Protein AF-A0A381SYR7-F1 (afdb_monomer_lite)

InterPro domains:
  IPR004752 AmpG-like permease/Acetyl-coenzyme A transporter 1 [PTHR12778] (1-94)
  IPR036259 MFS transporter superfamily [G3DSA:1.20.1250.20] (1-96)
  IPR036259 MFS transporter superfamily [SSF103473] (2-91)

Sequence (104 aa):
MVAAVAFENLAGGMGTAAFVAFLMALCDHRYTATQFALLSALASLGRIFVGPPSGYLSHEVGWVVFFFVTFLAALPGLALLYKMRRNINSLEHLQDADDKHSSP

Structure (mmCIF, N/CA/C/O backbone):
data_AF-A0A381SYR7-F1
#
_entry.id   AF-A0A381SYR7-F1
#
loop_
_atom_site.group_PDB
_atom_site.id
_atom_site.type_symbol
_atom_site.label_atom_id
_atom_site.label_alt_id
_atom_site.label_comp_id
_atom_site.label_asym_id
_atom_site.label_entity_id
_atom_site.label_seq_id
_atom_site.pdbx_PDB_ins_code
_atom_site.Cartn_x
_atom_site.Cartn_y
_atom_site.Cartn_z
_atom_site.occupancy
_atom_site.B_iso_or_equiv
_atom_site.auth_seq_id
_atom_site.auth_comp_id
_atom_site.auth_asym_id
_atom_site.auth_atom_id
_atom_site.pdbx_PDB_model_num
ATOM 1 N N . MET A 1 1 ? 11.471 8.074 -18.077 1.00 71.88 1 MET A N 1
ATOM 2 C CA . MET A 1 1 ? 12.018 7.584 -16.791 1.00 71.88 1 MET A CA 1
ATOM 3 C C . MET A 1 1 ? 11.566 8.434 -15.605 1.00 71.88 1 MET A C 1
ATOM 5 O O . MET A 1 1 ? 10.880 7.892 -14.757 1.00 71.88 1 MET A O 1
ATOM 9 N N . VAL A 1 2 ? 11.848 9.745 -15.562 1.00 90.75 2 VAL A N 1
ATOM 10 C CA . VAL A 1 2 ? 11.507 10.613 -14.406 1.00 90.75 2 VAL A CA 1
ATOM 11 C C . VAL A 1 2 ? 10.013 10.617 -14.063 1.00 90.75 2 VAL A C 1
ATOM 13 O O . VAL A 1 2 ? 9.660 10.406 -12.910 1.00 90.75 2 VAL A O 1
ATOM 16 N N . ALA A 1 3 ? 9.131 10.780 -15.055 1.00 90.25 3 ALA A N 1
ATOM 17 C CA . ALA A 1 3 ? 7.686 10.763 -14.815 1.00 90.25 3 ALA A CA 1
ATOM 18 C C . ALA A 1 3 ? 7.209 9.425 -14.225 1.00 90.25 3 ALA A C 1
ATOM 20 O O . ALA A 1 3 ? 6.463 9.424 -13.257 1.00 90.25 3 ALA A O 1
ATOM 21 N N . ALA A 1 4 ? 7.687 8.293 -14.752 1.00 88.81 4 ALA A N 1
ATOM 22 C CA . ALA A 1 4 ? 7.327 6.968 -14.242 1.00 88.81 4 ALA A CA 1
ATOM 23 C C . ALA A 1 4 ? 7.749 6.787 -12.775 1.00 88.81 4 ALA A C 1
ATOM 25 O O . ALA A 1 4 ? 6.944 6.354 -11.962 1.00 88.81 4 ALA A O 1
ATOM 26 N N . VAL A 1 5 ? 8.969 7.203 -12.419 1.00 90.56 5 VAL A N 1
ATOM 27 C CA . VAL A 1 5 ? 9.458 7.152 -11.031 1.00 90.56 5 VAL A CA 1
ATOM 28 C C . VAL A 1 5 ? 8.671 8.104 -10.124 1.00 90.56 5 VAL A C 1
ATOM 30 O O . VAL A 1 5 ? 8.368 7.756 -8.985 1.00 90.56 5 VAL A O 1
ATOM 33 N N . ALA A 1 6 ? 8.302 9.289 -10.614 1.00 94.12 6 ALA A N 1
ATOM 34 C CA . ALA A 1 6 ? 7.458 10.216 -9.865 1.00 94.12 6 ALA A CA 1
ATOM 35 C C . ALA A 1 6 ? 6.072 9.612 -9.589 1.00 94.12 6 ALA A C 1
ATOM 37 O O . ALA A 1 6 ? 5.622 9.638 -8.446 1.00 94.12 6 ALA A O 1
ATOM 38 N N . PHE A 1 7 ? 5.434 9.015 -10.603 1.00 93.50 7 PHE A N 1
ATOM 39 C CA . PHE A 1 7 ? 4.156 8.318 -10.452 1.00 93.50 7 PHE A CA 1
ATOM 40 C C . PHE A 1 7 ? 4.254 7.115 -9.512 1.00 93.50 7 PHE A C 1
ATOM 42 O O . PHE A 1 7 ? 3.368 6.951 -8.683 1.00 93.50 7 PHE A O 1
ATOM 49 N N . GLU A 1 8 ? 5.325 6.324 -9.586 1.00 89.81 8 GLU A N 1
ATOM 50 C CA . GLU A 1 8 ? 5.580 5.202 -8.673 1.00 89.81 8 GLU A CA 1
ATOM 51 C C . GLU A 1 8 ? 5.627 5.672 -7.211 1.00 89.81 8 GLU A C 1
ATOM 53 O O . GLU A 1 8 ? 4.943 5.119 -6.353 1.00 89.81 8 GLU A O 1
ATOM 58 N N . ASN A 1 9 ? 6.375 6.741 -6.918 1.00 93.62 9 ASN A N 1
ATOM 59 C CA . ASN A 1 9 ? 6.484 7.275 -5.557 1.00 93.62 9 ASN A CA 1
ATOM 60 C C . ASN A 1 9 ? 5.162 7.876 -5.065 1.00 93.62 9 ASN A C 1
ATOM 62 O O . ASN A 1 9 ? 4.766 7.654 -3.920 1.00 93.62 9 ASN A O 1
ATOM 66 N N . LEU A 1 10 ? 4.456 8.606 -5.934 1.00 95.00 10 LEU A N 1
ATOM 67 C CA . LEU A 1 10 ? 3.132 9.147 -5.625 1.00 95.00 10 LEU A CA 1
ATOM 68 C C . LEU A 1 10 ? 2.127 8.027 -5.339 1.00 95.00 10 LEU A C 1
ATOM 70 O O . LEU A 1 10 ? 1.425 8.073 -4.330 1.00 95.00 10 LEU A O 1
ATOM 74 N N . ALA A 1 11 ? 2.074 7.009 -6.199 1.00 90.56 11 ALA A N 1
ATOM 75 C CA . ALA A 1 11 ? 1.198 5.856 -6.042 1.00 90.56 11 ALA A CA 1
ATOM 76 C C . ALA A 1 11 ? 1.556 5.040 -4.792 1.00 90.56 11 ALA A C 1
ATOM 78 O O . ALA A 1 11 ? 0.660 4.655 -4.044 1.00 90.56 11 ALA A O 1
ATOM 79 N N . GLY A 1 12 ? 2.847 4.842 -4.513 1.00 90.00 12 GLY A N 1
ATOM 80 C CA . GLY A 1 12 ? 3.328 4.171 -3.304 1.00 90.00 12 GLY A CA 1
ATOM 81 C C . GLY A 1 12 ? 2.937 4.910 -2.020 1.00 90.00 12 GLY A C 1
ATOM 82 O O . GLY A 1 12 ? 2.454 4.294 -1.063 1.00 90.00 12 GLY A O 1
ATOM 83 N N . GLY A 1 13 ? 3.062 6.241 -2.014 1.00 90.81 13 GLY A N 1
ATOM 84 C CA . GLY A 1 13 ? 2.604 7.091 -0.914 1.00 90.81 13 GLY A CA 1
ATOM 85 C C . GLY A 1 13 ? 1.086 7.031 -0.718 1.00 90.81 13 GLY A C 1
ATOM 86 O O . GLY A 1 13 ? 0.614 6.748 0.385 1.00 90.81 13 GLY A O 1
ATOM 87 N N . MET A 1 14 ? 0.313 7.218 -1.795 1.00 92.00 14 MET A N 1
ATOM 88 C CA . MET A 1 14 ? -1.154 7.137 -1.759 1.00 92.00 14 MET A CA 1
ATOM 89 C C . MET A 1 14 ? -1.652 5.758 -1.311 1.00 92.00 14 MET A C 1
ATOM 91 O O . MET A 1 14 ? -2.580 5.676 -0.508 1.00 92.00 14 MET A O 1
ATOM 95 N N . GLY A 1 15 ? -1.023 4.677 -1.779 1.00 89.12 15 GLY A N 1
ATOM 96 C CA . GLY A 1 15 ? -1.363 3.310 -1.386 1.00 89.12 15 GLY A CA 1
ATOM 97 C C . GLY A 1 15 ? -1.153 3.068 0.108 1.00 89.12 15 GLY A C 1
ATOM 98 O O . GLY A 1 15 ? -2.008 2.474 0.762 1.00 89.12 15 GLY A O 1
ATOM 99 N N . THR A 1 16 ? -0.067 3.596 0.673 1.00 88.25 16 THR A N 1
ATOM 100 C CA . THR A 1 16 ? 0.213 3.497 2.114 1.00 88.25 16 THR A CA 1
ATOM 101 C C . THR A 1 16 ? -0.813 4.275 2.940 1.00 88.25 16 THR A C 1
ATOM 103 O O . THR A 1 16 ? -1.344 3.741 3.913 1.00 88.25 16 THR A O 1
ATOM 106 N N . ALA A 1 17 ? -1.149 5.504 2.535 1.00 89.75 17 ALA A N 1
ATOM 107 C CA . ALA A 1 17 ? -2.163 6.311 3.215 1.00 89.75 17 ALA A CA 1
ATOM 108 C C . ALA A 1 17 ? -3.553 5.652 3.167 1.00 89.75 17 ALA A C 1
ATOM 110 O O . ALA A 1 17 ? -4.214 5.520 4.197 1.00 89.75 17 ALA A O 1
ATOM 111 N N . ALA A 1 18 ? -3.968 5.168 1.992 1.00 87.62 18 ALA A N 1
ATOM 112 C CA . ALA A 1 18 ? -5.225 4.442 1.824 1.00 87.62 18 ALA A CA 1
ATOM 113 C C . ALA A 1 18 ? -5.264 3.160 2.671 1.00 87.62 18 ALA A C 1
ATOM 115 O O . ALA A 1 18 ? -6.296 2.834 3.255 1.00 87.62 18 ALA A O 1
ATOM 116 N N . PHE A 1 19 ? -4.136 2.455 2.774 1.00 85.44 19 PHE A N 1
ATOM 117 C CA . PHE A 1 19 ? -4.013 1.261 3.600 1.00 85.44 19 PHE A CA 1
ATOM 118 C C . PHE A 1 19 ? -4.179 1.567 5.096 1.00 85.44 19 PHE A C 1
ATOM 120 O O . PHE A 1 19 ? -4.942 0.886 5.776 1.00 85.44 19 PHE A O 1
ATOM 127 N N . VAL A 1 20 ? -3.530 2.616 5.610 1.00 85.31 20 VAL A N 1
ATOM 128 C CA . VAL A 1 20 ? -3.688 3.033 7.015 1.00 85.31 20 VAL A CA 1
ATOM 129 C C . VAL A 1 20 ? -5.128 3.460 7.306 1.00 85.31 20 VAL A C 1
ATOM 131 O O . VAL A 1 20 ? -5.690 3.031 8.311 1.00 85.31 20 VAL A O 1
ATOM 134 N N . ALA A 1 21 ? -5.757 4.230 6.413 1.00 84.31 21 ALA A N 1
ATOM 135 C CA . ALA A 1 21 ? -7.161 4.618 6.550 1.00 84.31 21 ALA A CA 1
ATOM 136 C C . ALA A 1 21 ? -8.101 3.398 6.566 1.00 84.31 21 ALA A C 1
ATOM 138 O O . ALA A 1 21 ? -9.033 3.343 7.363 1.00 84.31 21 ALA A O 1
ATOM 139 N N . PHE A 1 22 ? -7.830 2.388 5.734 1.00 82.25 22 PHE A N 1
ATOM 140 C CA . PHE A 1 22 ? -8.567 1.124 5.746 1.00 82.25 22 PHE A CA 1
ATOM 141 C C . PHE A 1 22 ? -8.406 0.372 7.072 1.00 82.25 22 PHE A C 1
ATOM 143 O O . PHE A 1 22 ? -9.393 -0.115 7.615 1.00 82.25 22 PHE A O 1
ATOM 150 N N . LEU A 1 23 ? -7.186 0.303 7.619 1.00 82.81 23 LEU A N 1
ATOM 151 C CA . LEU A 1 23 ? -6.953 -0.301 8.932 1.00 82.81 23 LEU A CA 1
ATOM 152 C C . LEU A 1 23 ? -7.711 0.436 10.038 1.00 82.81 23 LEU A C 1
ATOM 154 O O . LEU A 1 23 ? -8.316 -0.215 10.884 1.00 82.81 23 LEU A O 1
ATOM 158 N N . MET A 1 24 ? -7.710 1.772 10.014 1.00 80.25 24 MET A N 1
ATOM 159 C CA . MET A 1 24 ? -8.471 2.589 10.962 1.00 80.25 24 MET A CA 1
ATOM 160 C C . MET A 1 24 ? -9.975 2.337 10.851 1.00 80.25 24 MET A C 1
ATOM 162 O O . MET A 1 24 ? -10.618 2.144 11.874 1.00 80.25 24 MET A O 1
ATOM 166 N N . ALA A 1 25 ? -10.518 2.255 9.633 1.00 74.81 25 ALA A N 1
ATOM 167 C CA . ALA A 1 25 ? -11.935 1.960 9.406 1.00 74.81 25 ALA A CA 1
ATOM 168 C C . ALA A 1 25 ? -12.354 0.555 9.877 1.00 74.81 25 ALA A C 1
ATOM 170 O O . ALA A 1 25 ? -13.537 0.308 10.095 1.00 74.81 25 ALA A O 1
ATOM 171 N N . LEU A 1 26 ? -11.403 -0.375 10.005 1.00 74.62 26 LEU A N 1
ATOM 172 C CA . LEU A 1 26 ? -11.646 -1.737 10.480 1.00 74.62 26 LEU A CA 1
ATOM 173 C C . LEU A 1 26 ? -11.486 -1.880 12.004 1.00 74.62 26 LEU A C 1
ATOM 175 O O . LEU A 1 26 ? -11.927 -2.881 12.564 1.00 74.62 26 LEU A O 1
ATOM 179 N N . CYS A 1 27 ? -10.840 -0.916 12.667 1.00 75.25 27 CYS A N 1
ATOM 180 C CA . CYS A 1 27 ? -10.631 -0.925 14.112 1.00 75.25 27 CYS A CA 1
ATOM 181 C C . CYS A 1 27 ? -11.811 -0.259 14.828 1.00 75.25 27 CYS A C 1
ATOM 183 O O . CYS A 1 27 ? -12.116 0.906 14.591 1.00 75.25 27 CYS A O 1
ATOM 185 N N . ASP A 1 28 ? -12.434 -0.975 15.759 1.00 64.88 28 ASP A N 1
ATOM 186 C CA . ASP A 1 28 ? -13.501 -0.435 16.606 1.00 64.88 28 ASP A CA 1
ATOM 187 C C . ASP A 1 28 ? -12.918 0.465 17.713 1.00 64.88 28 ASP A C 1
ATOM 189 O O . ASP A 1 28 ? -11.924 0.090 18.350 1.00 64.88 28 ASP A O 1
ATOM 193 N N . HIS A 1 29 ? -13.542 1.626 17.975 1.00 57.59 29 HIS A N 1
ATOM 194 C CA . HIS A 1 29 ? -13.099 2.638 18.952 1.00 57.59 29 HIS A CA 1
ATOM 195 C C . HIS A 1 29 ? -12.813 2.032 20.346 1.00 57.59 29 HIS A C 1
ATOM 197 O O . HIS A 1 29 ? -11.965 2.530 21.092 1.00 57.59 29 HIS A O 1
ATOM 203 N N . ARG A 1 30 ? -13.469 0.924 20.705 1.00 58.75 30 ARG A N 1
ATOM 204 C CA . ARG A 1 30 ? -13.406 0.344 22.052 1.00 58.75 30 ARG A CA 1
ATOM 205 C C . ARG A 1 30 ? -12.143 -0.492 22.345 1.00 58.75 30 ARG A C 1
ATOM 207 O O . ARG A 1 30 ? -11.805 -0.644 23.516 1.00 58.75 30 ARG A O 1
ATOM 214 N N . TYR A 1 31 ? -11.422 -0.987 21.323 1.00 62.22 31 TYR A N 1
ATOM 215 C CA . TYR A 1 31 ? -10.180 -1.792 21.460 1.00 62.22 31 TYR A CA 1
ATOM 216 C C . TYR A 1 31 ? -9.127 -1.507 20.360 1.00 62.22 31 TYR A C 1
ATOM 218 O O . TYR A 1 31 ? -8.392 -2.400 19.922 1.00 62.22 31 TYR A O 1
ATOM 226 N N . THR A 1 32 ? -9.042 -0.257 19.902 1.00 63.44 32 THR A N 1
ATOM 227 C CA . THR A 1 32 ? -8.265 0.173 18.720 1.00 63.44 32 THR A CA 1
ATOM 228 C C . THR A 1 32 ? -6.781 -0.197 18.740 1.00 63.44 32 THR A C 1
ATOM 230 O O . THR A 1 32 ? -6.247 -0.626 17.719 1.00 63.44 32 THR A O 1
ATOM 233 N N . ALA A 1 33 ? -6.099 -0.065 19.881 1.00 69.44 33 ALA A N 1
ATOM 234 C CA . ALA A 1 33 ? -4.642 -0.213 19.951 1.00 69.44 33 ALA A CA 1
ATOM 235 C C . ALA A 1 33 ? -4.157 -1.630 19.588 1.00 69.44 33 ALA A C 1
ATOM 237 O O . ALA A 1 33 ? -3.205 -1.793 18.824 1.00 69.44 33 ALA A O 1
ATOM 238 N N . THR A 1 34 ? -4.820 -2.667 20.104 1.00 80.94 34 THR A N 1
ATOM 239 C CA . THR A 1 34 ? -4.402 -4.062 19.893 1.00 80.94 34 THR A CA 1
ATOM 240 C C . THR A 1 34 ? -4.809 -4.574 18.513 1.00 80.94 34 THR A C 1
ATOM 242 O O . THR A 1 34 ? -4.022 -5.256 17.858 1.00 80.94 34 THR A O 1
ATOM 245 N N . GLN A 1 35 ? -6.007 -4.218 18.035 1.00 78.94 35 GLN A N 1
ATOM 246 C CA . GLN A 1 35 ? -6.477 -4.614 16.702 1.00 78.94 35 GLN A CA 1
ATOM 247 C C . GLN A 1 35 ? -5.638 -3.968 15.600 1.00 78.94 35 GLN A C 1
ATOM 249 O O . GLN A 1 35 ? -5.207 -4.658 14.678 1.00 78.94 35 GLN A O 1
ATOM 254 N N . PHE A 1 36 ? -5.314 -2.679 15.735 1.00 81.62 36 PHE A N 1
ATOM 255 C CA . PHE A 1 36 ? -4.446 -1.991 14.786 1.00 81.62 36 PHE A CA 1
ATOM 256 C C . PHE A 1 36 ? -3.038 -2.597 14.750 1.00 81.62 36 PHE A C 1
ATOM 258 O O . PHE A 1 36 ? -2.477 -2.787 13.669 1.00 81.62 36 PHE A O 1
ATOM 265 N N . ALA A 1 37 ? -2.479 -2.951 15.915 1.00 83.75 37 ALA A N 1
ATOM 266 C CA . ALA A 1 37 ? -1.180 -3.613 16.006 1.00 83.75 37 ALA A CA 1
ATOM 267 C C . ALA A 1 37 ? -1.189 -4.998 15.338 1.00 83.75 37 ALA A C 1
ATOM 269 O O . ALA A 1 37 ? -0.288 -5.299 14.556 1.00 83.75 37 ALA A O 1
ATOM 270 N N 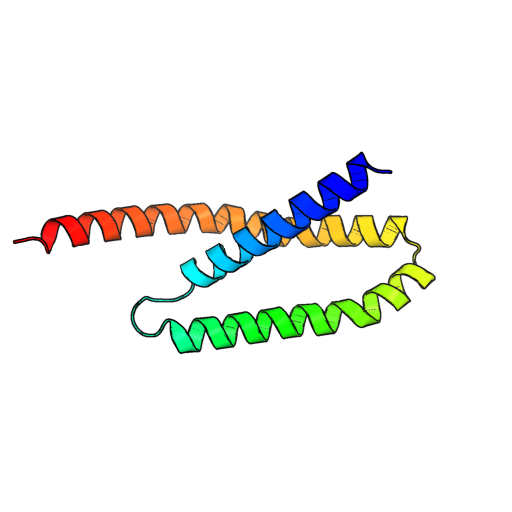. LEU A 1 38 ? -2.220 -5.818 15.579 1.00 86.44 38 LEU A N 1
ATOM 271 C CA . LEU A 1 38 ? -2.372 -7.139 14.954 1.00 86.44 38 LEU A CA 1
ATOM 272 C C . LEU A 1 38 ? -2.560 -7.042 13.436 1.00 86.44 38 LEU A C 1
ATOM 274 O O . LEU A 1 38 ? -1.899 -7.761 12.688 1.00 86.44 38 LEU A O 1
ATOM 278 N N . LEU A 1 39 ? -3.411 -6.127 12.970 1.00 84.94 39 LEU A N 1
ATOM 279 C CA . LEU A 1 39 ? -3.636 -5.900 11.544 1.00 84.94 39 LEU A CA 1
ATOM 280 C C . LEU A 1 39 ? -2.375 -5.360 10.850 1.00 84.94 39 LEU A C 1
ATOM 282 O O . LEU A 1 39 ? -2.028 -5.816 9.761 1.00 84.94 39 LEU A O 1
ATOM 286 N N . SER A 1 40 ? -1.644 -4.443 11.490 1.00 84.12 40 SER A N 1
ATOM 287 C CA . SER A 1 40 ? -0.364 -3.925 10.982 1.00 84.12 40 SER A CA 1
ATOM 288 C C . SER A 1 40 ? 0.743 -4.983 10.979 1.00 84.12 40 SER A C 1
ATOM 290 O O . SER A 1 40 ? 1.563 -5.012 10.054 1.00 84.12 40 SER A O 1
ATOM 292 N N . ALA A 1 41 ? 0.764 -5.874 11.975 1.00 87.81 41 ALA A N 1
ATOM 293 C CA . ALA A 1 41 ? 1.668 -7.019 12.009 1.00 87.81 41 ALA A CA 1
ATOM 294 C C . ALA A 1 41 ? 1.357 -7.984 10.858 1.00 87.81 41 ALA A C 1
ATOM 296 O O . ALA A 1 41 ? 2.259 -8.343 10.102 1.00 87.81 41 ALA A O 1
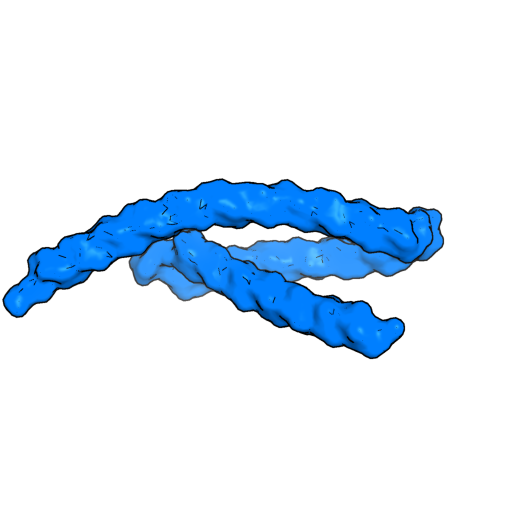ATOM 297 N N . LEU A 1 42 ? 0.080 -8.320 10.648 1.00 87.44 42 LEU A N 1
ATOM 298 C CA . LEU A 1 42 ? -0.359 -9.174 9.542 1.00 87.44 42 LEU A CA 1
ATOM 299 C C . LEU A 1 42 ? -0.012 -8.567 8.174 1.00 87.44 42 LEU A C 1
ATOM 301 O O . LEU A 1 42 ? 0.494 -9.256 7.288 1.00 87.44 42 LEU A O 1
ATOM 305 N N . ALA A 1 43 ? -0.206 -7.258 8.019 1.00 86.00 43 ALA A N 1
ATOM 306 C CA . ALA A 1 43 ? 0.172 -6.528 6.815 1.00 86.00 43 ALA A CA 1
ATOM 307 C C . ALA A 1 43 ? 1.682 -6.557 6.553 1.00 86.00 43 ALA A C 1
ATOM 309 O O . ALA A 1 43 ? 2.123 -6.721 5.414 1.00 86.00 43 ALA A O 1
ATOM 310 N N . SER A 1 44 ? 2.482 -6.411 7.611 1.00 86.25 44 SER A N 1
ATOM 311 C CA . SER A 1 44 ? 3.942 -6.480 7.526 1.00 86.25 44 SER A CA 1
ATOM 312 C C . SER A 1 44 ? 4.418 -7.878 7.139 1.00 86.25 44 SER A C 1
ATOM 314 O O . SER A 1 44 ? 5.292 -7.995 6.282 1.00 86.25 44 SER A O 1
ATOM 316 N N . LEU A 1 45 ? 3.795 -8.933 7.676 1.00 86.12 45 LEU A N 1
ATOM 317 C CA . LEU A 1 45 ? 4.074 -10.314 7.274 1.00 86.12 45 LEU A CA 1
ATOM 318 C C . LEU A 1 45 ? 3.806 -10.531 5.780 1.00 86.12 45 LEU A C 1
ATOM 320 O O . LEU A 1 45 ? 4.645 -11.109 5.094 1.00 86.12 45 LEU A O 1
ATOM 324 N N . GLY A 1 46 ? 2.699 -9.999 5.249 1.00 80.38 46 GLY A N 1
ATOM 325 C CA . GLY A 1 46 ? 2.406 -10.056 3.814 1.00 80.38 46 GLY A CA 1
ATOM 326 C C . GLY A 1 46 ? 3.520 -9.447 2.953 1.00 80.38 46 GLY A C 1
ATOM 327 O O . GLY A 1 46 ? 3.961 -10.064 1.985 1.00 80.38 46 GLY A O 1
ATOM 328 N N . ARG A 1 47 ? 4.048 -8.276 3.335 1.00 78.38 47 ARG A N 1
ATOM 329 C CA . ARG A 1 47 ? 5.166 -7.644 2.604 1.00 78.38 47 ARG A CA 1
ATOM 330 C C . ARG A 1 47 ? 6.454 -8.463 2.676 1.00 78.38 47 ARG A C 1
ATOM 332 O O . ARG A 1 47 ? 7.157 -8.576 1.675 1.00 78.38 47 ARG A O 1
ATOM 339 N N . ILE A 1 48 ? 6.746 -9.049 3.837 1.00 83.62 48 ILE A N 1
ATOM 340 C CA . ILE A 1 48 ? 7.934 -9.888 4.042 1.00 83.62 48 ILE A CA 1
ATOM 341 C C . ILE A 1 48 ? 7.859 -11.156 3.192 1.00 83.62 48 ILE A C 1
ATOM 343 O O . ILE A 1 48 ? 8.870 -11.561 2.635 1.00 83.62 48 ILE A O 1
ATOM 347 N N . PHE A 1 49 ? 6.680 -11.762 3.046 1.00 81.38 49 PHE A N 1
ATOM 348 C CA . PHE A 1 49 ? 6.515 -12.949 2.208 1.00 81.38 49 PHE A CA 1
ATOM 349 C C . PHE A 1 49 ? 6.611 -12.650 0.717 1.00 81.38 49 PHE A C 1
ATOM 351 O O . PHE A 1 49 ? 7.110 -13.484 -0.026 1.00 81.38 49 PHE A O 1
ATOM 358 N N . VAL A 1 50 ? 6.145 -11.485 0.266 1.00 77.12 50 VAL A N 1
ATOM 359 C CA . VAL A 1 50 ? 6.144 -11.129 -1.161 1.00 77.12 50 VAL A CA 1
ATOM 360 C C . VAL A 1 50 ? 7.517 -10.627 -1.629 1.00 77.12 50 V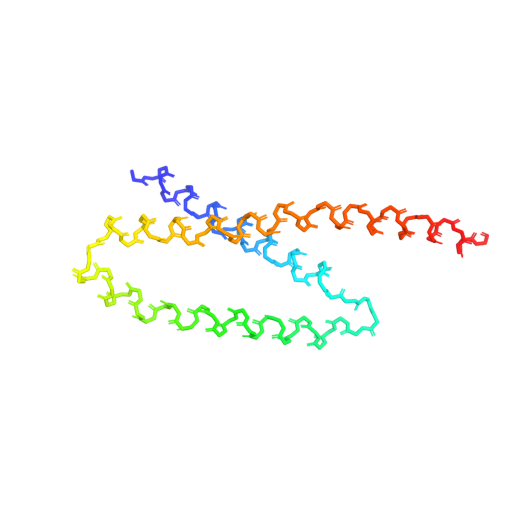AL A C 1
ATOM 362 O O . VAL A 1 50 ? 7.872 -10.845 -2.785 1.00 77.12 50 VAL A O 1
ATOM 365 N N . GLY A 1 51 ? 8.322 -10.016 -0.752 1.00 76.06 51 GLY A N 1
ATOM 366 C CA . GLY A 1 51 ? 9.618 -9.405 -1.095 1.00 76.06 51 GLY A CA 1
ATOM 367 C C . GLY A 1 51 ? 10.692 -10.368 -1.642 1.00 76.06 51 GLY A C 1
ATOM 368 O O . GLY A 1 51 ? 11.176 -10.164 -2.751 1.00 76.06 51 GLY A O 1
ATOM 369 N N . PRO A 1 52 ? 11.084 -11.435 -0.926 1.00 78.06 52 PRO A N 1
ATOM 370 C CA . PRO A 1 52 ? 12.091 -12.383 -1.406 1.00 78.06 52 PRO A CA 1
ATOM 371 C C . PRO A 1 52 ? 11.710 -13.132 -2.700 1.00 78.06 52 PRO A C 1
ATOM 373 O O . PRO A 1 52 ? 12.539 -13.187 -3.611 1.00 78.06 52 PRO A O 1
ATOM 376 N N . PRO A 1 53 ? 10.485 -13.680 -2.856 1.00 76.62 53 PRO A N 1
ATOM 377 C CA . PRO A 1 53 ? 10.125 -14.395 -4.075 1.00 76.62 53 PRO A CA 1
ATOM 378 C C . PRO A 1 53 ? 9.919 -13.468 -5.271 1.00 76.62 53 PRO A C 1
ATOM 380 O O . PRO A 1 53 ? 10.054 -13.937 -6.394 1.00 76.62 53 PRO A O 1
ATOM 383 N N . SER A 1 54 ? 9.645 -12.170 -5.085 1.00 77.75 54 SER A N 1
ATOM 384 C CA . SER A 1 54 ? 9.491 -11.246 -6.219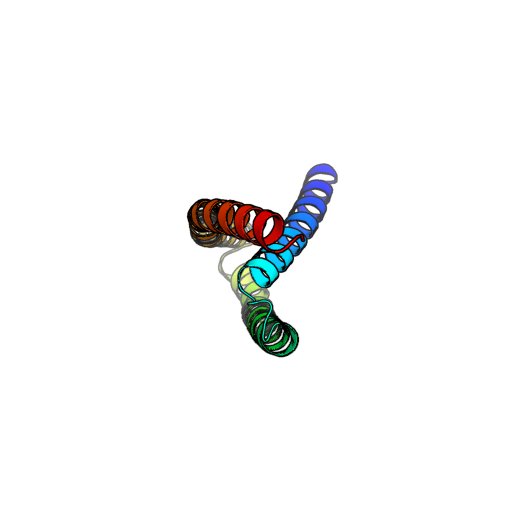 1.00 77.75 54 SER A CA 1
ATOM 385 C C . SER A 1 54 ? 10.796 -11.009 -6.983 1.00 77.75 54 SER A C 1
ATOM 387 O O . SER A 1 54 ? 10.747 -10.867 -8.202 1.00 77.75 54 SER A O 1
ATOM 389 N N . GLY A 1 55 ? 11.954 -11.061 -6.315 1.00 78.19 55 GLY A N 1
ATOM 390 C CA . GLY A 1 55 ? 13.262 -11.008 -6.980 1.00 78.19 55 GLY A CA 1
ATOM 391 C C . GLY A 1 55 ? 13.605 -12.281 -7.761 1.00 78.19 55 GLY A C 1
ATOM 392 O O . GLY A 1 55 ? 14.178 -12.208 -8.844 1.00 78.19 55 GLY A O 1
ATOM 393 N N . TYR A 1 56 ? 13.219 -13.450 -7.242 1.00 79.38 56 TYR A N 1
ATOM 394 C CA . TYR A 1 56 ? 13.415 -14.721 -7.945 1.00 79.38 56 TYR A CA 1
ATOM 395 C C . TYR A 1 56 ? 12.446 -14.865 -9.129 1.00 79.38 56 TYR A C 1
ATOM 397 O O . TYR A 1 56 ? 12.862 -15.200 -10.236 1.00 79.38 56 TYR A O 1
ATOM 405 N N . LEU A 1 57 ? 11.164 -14.529 -8.930 1.00 77.19 57 LEU A N 1
ATOM 406 C CA . LEU A 1 57 ? 10.164 -14.543 -9.998 1.00 77.19 57 LEU A CA 1
ATOM 407 C C . LEU A 1 57 ? 10.530 -13.571 -11.120 1.00 77.19 57 LEU A C 1
ATOM 409 O O . LEU A 1 57 ? 10.472 -13.958 -12.280 1.00 77.19 57 LEU A O 1
ATOM 413 N N . SER A 1 58 ? 10.919 -12.328 -10.818 1.00 80.75 58 SER A N 1
ATOM 414 C CA . SER A 1 58 ? 11.234 -11.349 -11.869 1.00 80.75 58 SER A CA 1
ATOM 415 C C . SER A 1 58 ? 12.414 -11.774 -12.750 1.00 80.75 58 SER A C 1
ATOM 417 O O . SER A 1 58 ? 12.453 -11.403 -13.924 1.00 80.75 58 SER A O 1
ATOM 419 N N . HIS A 1 59 ? 13.331 -12.586 -12.216 1.00 79.00 59 HIS A N 1
ATOM 420 C CA . HIS A 1 59 ? 14.446 -13.164 -12.961 1.00 79.00 59 HIS A CA 1
ATOM 421 C C . HIS A 1 59 ? 14.010 -14.305 -13.900 1.00 79.00 59 HIS A C 1
ATOM 423 O O . HIS A 1 59 ? 14.514 -14.398 -15.015 1.00 79.00 59 HIS A O 1
ATOM 429 N N . GLU A 1 60 ? 13.055 -15.141 -13.483 1.00 80.88 60 GLU A N 1
ATOM 430 C CA . GLU A 1 60 ? 12.566 -16.299 -14.254 1.00 80.88 60 GLU A CA 1
ATOM 431 C C . GLU A 1 60 ? 11.493 -15.929 -15.296 1.00 80.88 60 GLU A C 1
ATOM 433 O O . GLU A 1 60 ? 11.582 -16.338 -16.452 1.00 80.88 60 GLU A O 1
ATOM 438 N N . VAL A 1 61 ? 10.480 -15.133 -14.920 1.00 80.38 61 VAL A N 1
ATOM 439 C CA . VAL A 1 61 ? 9.370 -14.735 -15.820 1.00 80.38 61 VAL A CA 1
ATOM 440 C C . VAL A 1 61 ? 9.596 -13.396 -16.529 1.00 80.38 61 VAL A C 1
ATOM 442 O O . VAL A 1 61 ? 8.840 -13.033 -17.432 1.00 80.38 61 VAL A O 1
ATOM 445 N N . GLY A 1 62 ? 10.642 -12.660 -16.154 1.00 83.06 62 GLY A N 1
ATOM 446 C CA . GLY A 1 62 ? 10.970 -11.352 -16.708 1.00 83.06 62 GLY A CA 1
ATOM 447 C C . GLY A 1 62 ? 10.168 -10.199 -16.092 1.00 83.06 62 GLY A C 1
ATOM 448 O O . GLY A 1 62 ? 9.023 -10.338 -15.652 1.00 83.06 62 GLY A O 1
ATOM 449 N N . TRP A 1 63 ? 10.772 -9.007 -16.101 1.00 81.81 63 TRP A N 1
ATOM 450 C CA . TRP A 1 63 ? 10.226 -7.803 -15.462 1.00 81.81 63 TRP A CA 1
ATOM 451 C C . TRP A 1 63 ? 8.840 -7.398 -15.977 1.00 81.81 63 TRP A C 1
ATOM 453 O O . TRP A 1 63 ? 7.984 -7.009 -15.187 1.00 81.81 63 TRP A O 1
ATOM 463 N N . VAL A 1 64 ? 8.588 -7.515 -17.284 1.00 85.38 64 VAL A N 1
ATOM 464 C CA . VAL A 1 64 ? 7.311 -7.091 -17.888 1.00 85.38 64 VAL A CA 1
ATOM 465 C C . VAL A 1 64 ? 6.144 -7.934 -17.369 1.00 85.38 64 VAL A C 1
ATOM 467 O O . VAL A 1 64 ? 5.127 -7.386 -16.944 1.00 85.38 64 VAL A O 1
ATOM 470 N N . VAL A 1 65 ? 6.301 -9.261 -17.357 1.00 85.38 65 VAL A N 1
ATOM 471 C CA . VAL A 1 65 ? 5.264 -10.186 -16.877 1.00 85.38 65 VAL A CA 1
ATOM 472 C C . VAL A 1 65 ? 5.061 -10.015 -15.373 1.00 85.38 65 VAL A C 1
ATOM 474 O O . VAL A 1 65 ? 3.922 -9.972 -14.918 1.00 85.38 65 VAL A O 1
ATOM 477 N N . PHE A 1 66 ? 6.139 -9.827 -14.606 1.00 84.81 66 PHE A N 1
ATOM 478 C CA . PHE A 1 66 ? 6.064 -9.581 -13.165 1.00 84.81 66 PHE A CA 1
ATOM 479 C C . PHE A 1 66 ? 5.227 -8.337 -12.816 1.00 84.81 66 PHE A C 1
ATOM 481 O O . PHE A 1 66 ? 4.305 -8.417 -11.998 1.00 84.81 66 PHE A O 1
ATOM 488 N N . PHE A 1 67 ? 5.493 -7.197 -13.464 1.00 84.69 67 PHE A N 1
ATOM 489 C CA . PHE A 1 67 ? 4.711 -5.977 -13.243 1.00 84.69 67 PHE A CA 1
ATOM 490 C C . PHE A 1 67 ? 3.256 -6.137 -13.693 1.00 84.69 67 PHE A C 1
ATOM 492 O O . PHE A 1 67 ? 2.352 -5.668 -13.003 1.00 84.69 67 PHE A O 1
ATOM 499 N N . PHE A 1 68 ? 3.008 -6.840 -14.802 1.00 88.56 68 PHE A N 1
ATOM 500 C CA . PHE A 1 68 ? 1.650 -7.091 -15.283 1.00 88.56 68 PHE A CA 1
ATOM 501 C C . PHE A 1 68 ? 0.842 -7.977 -14.324 1.00 88.56 68 PHE A C 1
ATOM 503 O O . PHE A 1 68 ? -0.300 -7.659 -14.000 1.00 88.56 68 PHE A O 1
ATOM 510 N N . VAL A 1 69 ? 1.443 -9.055 -13.811 1.00 87.00 69 VAL A N 1
ATOM 511 C CA . VAL A 1 69 ? 0.817 -9.929 -12.806 1.00 87.00 69 VAL A CA 1
ATOM 512 C C . VAL A 1 69 ? 0.562 -9.164 -11.509 1.00 87.00 69 VAL A C 1
ATOM 514 O O . VAL A 1 69 ? -0.519 -9.283 -10.940 1.00 87.00 69 VAL A O 1
ATOM 517 N N . THR A 1 70 ? 1.510 -8.334 -11.068 1.00 86.25 70 THR A N 1
ATOM 518 C CA . THR A 1 70 ? 1.351 -7.494 -9.869 1.00 86.25 70 THR A CA 1
ATOM 519 C C . THR A 1 70 ? 0.212 -6.487 -10.038 1.00 86.25 70 THR A C 1
ATOM 521 O O . THR A 1 70 ? -0.608 -6.318 -9.136 1.00 86.25 70 THR A O 1
ATOM 524 N N . PHE A 1 71 ? 0.103 -5.869 -11.216 1.00 88.19 71 PHE A N 1
ATOM 525 C CA . PHE A 1 71 ? -1.013 -4.992 -11.561 1.00 88.19 71 PHE A CA 1
ATOM 526 C C . PHE A 1 71 ? -2.354 -5.739 -11.512 1.00 88.19 71 PHE A C 1
ATOM 528 O O . PHE A 1 71 ? -3.307 -5.260 -10.897 1.00 88.19 71 PHE A O 1
ATOM 535 N N . LEU A 1 72 ? -2.419 -6.946 -12.083 1.00 90.50 72 LEU A N 1
ATOM 536 C CA . LEU A 1 72 ? -3.616 -7.789 -12.035 1.00 90.50 72 LEU A CA 1
ATOM 537 C C . LEU A 1 72 ? -3.976 -8.213 -10.606 1.00 90.50 72 LEU A C 1
ATOM 539 O O . LEU A 1 72 ? -5.152 -8.224 -10.253 1.00 90.50 72 LEU A O 1
ATOM 543 N N . ALA A 1 73 ? -2.980 -8.518 -9.774 1.00 86.50 73 ALA A N 1
ATOM 544 C CA . ALA A 1 73 ? -3.164 -8.874 -8.370 1.00 86.50 73 ALA A CA 1
ATOM 545 C C . ALA A 1 73 ? -3.656 -7.691 -7.515 1.00 86.50 73 ALA A C 1
ATOM 547 O O . ALA A 1 73 ? -4.340 -7.901 -6.513 1.00 86.50 73 ALA A O 1
ATOM 548 N N . ALA A 1 74 ? -3.373 -6.448 -7.919 1.00 85.62 74 ALA A N 1
ATOM 549 C CA . ALA A 1 74 ? -3.883 -5.253 -7.248 1.00 85.62 74 ALA A CA 1
ATOM 550 C C . ALA A 1 74 ? -5.382 -5.004 -7.514 1.00 85.62 74 ALA A C 1
ATOM 552 O O . ALA A 1 74 ? -6.080 -4.472 -6.647 1.00 85.62 74 ALA A O 1
ATOM 553 N N . LEU A 1 75 ? -5.907 -5.420 -8.676 1.00 89.12 75 LEU A N 1
ATOM 554 C CA . LEU A 1 75 ? -7.316 -5.235 -9.054 1.00 89.12 75 LEU A CA 1
ATOM 555 C C . LEU A 1 75 ? -8.331 -5.823 -8.054 1.00 89.12 75 LEU A C 1
ATOM 557 O O . LEU A 1 75 ? -9.242 -5.088 -7.665 1.00 89.12 75 LEU A O 1
ATOM 561 N N . PRO A 1 76 ? -8.227 -7.090 -7.599 1.00 85.56 76 PRO A N 1
ATOM 562 C CA . PRO A 1 76 ? -9.174 -7.633 -6.626 1.00 85.56 76 PRO A CA 1
ATOM 563 C C . PRO A 1 76 ? -9.105 -6.904 -5.279 1.00 85.56 76 PRO A C 1
ATOM 565 O O . PRO A 1 76 ? -10.145 -6.675 -4.662 1.00 85.56 76 PRO A O 1
ATOM 568 N N . GLY A 1 77 ? -7.913 -6.473 -4.848 1.00 83.06 77 GLY A N 1
ATOM 569 C CA . GLY A 1 77 ? -7.748 -5.663 -3.636 1.00 83.06 77 GLY A CA 1
ATOM 570 C C . GLY A 1 77 ? -8.456 -4.311 -3.748 1.00 83.06 77 GLY A C 1
ATOM 571 O O . GLY A 1 77 ? -9.195 -3.910 -2.847 1.00 83.06 77 GLY A O 1
ATOM 572 N N . LEU A 1 78 ? -8.310 -3.642 -4.895 1.00 85.19 78 LEU A N 1
ATOM 573 C CA . LEU A 1 78 ? -8.981 -2.374 -5.171 1.00 85.19 78 LEU A CA 1
ATOM 574 C C . LEU A 1 78 ? -10.505 -2.534 -5.288 1.00 85.19 78 LEU A C 1
ATOM 576 O O . LEU A 1 78 ? -11.252 -1.694 -4.788 1.00 85.19 78 LEU A O 1
ATOM 580 N N . ALA A 1 79 ? -10.979 -3.623 -5.899 1.00 86.31 79 ALA A N 1
ATOM 581 C CA . ALA A 1 79 ? -12.403 -3.937 -5.990 1.00 86.31 79 ALA A CA 1
ATOM 582 C C . ALA A 1 79 ? -13.028 -4.161 -4.602 1.00 86.31 79 ALA A C 1
ATOM 584 O O . ALA A 1 79 ? -14.122 -3.659 -4.325 1.00 86.31 79 ALA A O 1
ATOM 585 N N . LEU A 1 80 ? -12.320 -4.863 -3.709 1.00 82.50 80 LEU A N 1
ATOM 586 C CA . LEU A 1 80 ? -12.750 -5.066 -2.326 1.00 82.50 80 LEU A CA 1
ATOM 587 C C . LEU A 1 80 ? -12.832 -3.731 -1.571 1.00 82.50 80 LEU A C 1
ATOM 589 O O . LEU A 1 80 ? -13.851 -3.444 -0.943 1.00 82.50 80 LEU A O 1
ATOM 593 N N . LEU A 1 81 ? -11.801 -2.886 -1.701 1.00 81.12 81 LEU A N 1
ATOM 594 C CA . LEU A 1 81 ? -11.762 -1.544 -1.113 1.00 81.12 81 LEU A CA 1
ATOM 595 C C . LEU A 1 81 ? -12.937 -0.681 -1.600 1.00 81.12 81 LEU A C 1
ATOM 597 O O . LEU A 1 81 ? -13.623 -0.045 -0.800 1.00 81.12 81 LEU A O 1
ATOM 601 N N . TYR A 1 82 ? -13.203 -0.682 -2.910 1.00 82.25 82 TYR A N 1
ATOM 602 C CA . TYR A 1 82 ? -14.302 0.078 -3.508 1.00 82.25 82 TYR A CA 1
ATOM 603 C C . TYR A 1 82 ? -15.668 -0.379 -2.981 1.00 82.25 82 TYR A C 1
ATOM 605 O O . TYR A 1 82 ? -16.525 0.448 -2.667 1.00 82.25 82 TYR A O 1
ATOM 613 N N . LYS A 1 83 ? -15.863 -1.693 -2.820 1.00 79.50 83 LYS A N 1
ATOM 614 C CA . LYS A 1 83 ? -17.082 -2.248 -2.223 1.00 79.50 83 LYS A CA 1
ATOM 615 C C . LYS A 1 83 ? -17.217 -1.853 -0.751 1.00 79.50 83 LYS A C 1
ATOM 617 O O . LYS A 1 83 ? -18.313 -1.506 -0.322 1.00 79.50 83 LYS A O 1
ATOM 622 N N . MET A 1 84 ? -16.121 -1.864 0.007 1.00 73.44 84 MET A N 1
ATOM 623 C CA . MET A 1 84 ? -16.140 -1.539 1.435 1.00 73.44 84 MET A CA 1
ATOM 624 C C . MET A 1 84 ? -16.359 -0.047 1.707 1.00 73.44 84 MET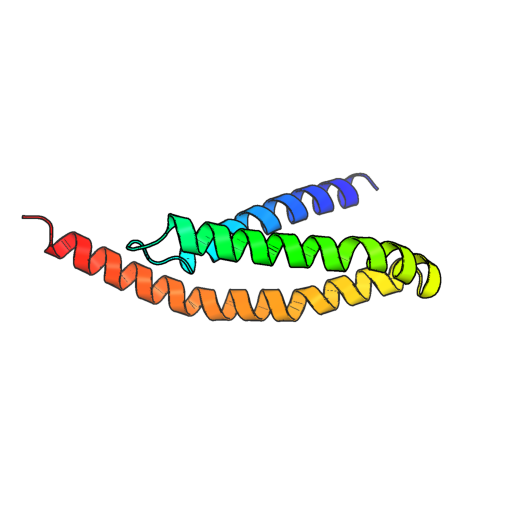 A C 1
ATOM 626 O O . MET A 1 84 ? -17.020 0.295 2.683 1.00 73.44 84 MET A O 1
ATOM 630 N N . ARG A 1 85 ? -15.921 0.839 0.799 1.00 70.25 85 ARG A N 1
ATOM 631 C CA . ARG A 1 85 ? -16.226 2.281 0.852 1.00 70.25 85 ARG A CA 1
ATOM 632 C C . ARG A 1 85 ? -17.729 2.553 0.977 1.00 70.25 85 ARG A C 1
ATOM 634 O O . ARG A 1 85 ? -18.118 3.460 1.703 1.00 70.25 85 ARG A O 1
ATOM 641 N N . ARG A 1 86 ? -18.584 1.755 0.321 1.00 62.78 86 ARG A N 1
ATOM 642 C CA . ARG A 1 86 ? -20.04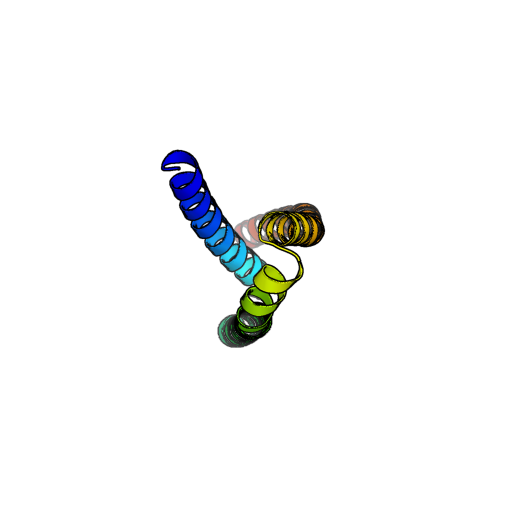6 1.896 0.459 1.00 62.78 86 ARG A CA 1
ATOM 643 C C . ARG A 1 86 ? -20.539 1.639 1.882 1.00 62.78 86 ARG A C 1
ATOM 645 O O . ARG A 1 86 ? -21.479 2.301 2.295 1.00 62.78 86 ARG A O 1
ATOM 652 N N . ASN A 1 87 ? -19.908 0.724 2.615 1.00 64.31 87 ASN A N 1
ATOM 653 C CA . ASN A 1 87 ? -20.314 0.382 3.979 1.00 64.31 87 ASN A CA 1
ATOM 654 C C . ASN A 1 87 ? -19.828 1.423 4.997 1.00 64.31 87 ASN A C 1
ATOM 656 O O . ASN A 1 87 ? -20.545 1.722 5.942 1.00 64.31 87 ASN A O 1
ATOM 660 N N . ILE A 1 88 ? -18.638 1.999 4.792 1.00 64.06 88 ILE A N 1
ATOM 661 C CA . ILE A 1 88 ? -18.057 3.001 5.702 1.00 64.06 88 ILE A CA 1
ATOM 662 C C . ILE A 1 88 ? -18.888 4.292 5.696 1.00 64.06 88 ILE A C 1
ATOM 664 O O . ILE A 1 88 ? -19.219 4.796 6.764 1.00 64.06 88 ILE A O 1
ATOM 668 N N . ASN A 1 89 ? -19.333 4.765 4.523 1.00 62.88 89 ASN A N 1
ATOM 669 C CA . ASN A 1 89 ? -20.214 5.939 4.435 1.00 62.88 89 ASN A CA 1
ATOM 670 C C . ASN A 1 89 ? -21.529 5.752 5.217 1.00 62.88 89 ASN A C 1
ATOM 672 O O . ASN A 1 89 ? -22.090 6.715 5.728 1.00 62.88 89 ASN A O 1
ATOM 676 N N . SER A 1 90 ? -22.040 4.519 5.308 1.00 59.78 90 SER A N 1
ATOM 677 C CA . SER A 1 90 ? -23.247 4.221 6.087 1.00 59.78 90 SER A CA 1
ATOM 678 C C . SER A 1 90 ? -23.000 4.252 7.596 1.00 59.78 90 SER A C 1
ATOM 680 O O . SER A 1 90 ? -23.926 4.556 8.336 1.00 59.78 90 SER A O 1
ATOM 682 N N . LEU A 1 91 ? -21.778 3.956 8.050 1.00 59.69 91 LEU A N 1
ATOM 683 C CA . LEU A 1 91 ? -21.398 4.000 9.466 1.00 59.69 91 LEU A CA 1
ATOM 684 C C . LEU A 1 91 ? -21.109 5.434 9.924 1.00 59.69 91 LEU A C 1
ATOM 686 O O . LEU A 1 91 ? -21.575 5.828 10.987 1.00 59.69 91 LEU A O 1
ATOM 690 N N . GLU A 1 92 ? -20.438 6.233 9.089 1.00 64.44 92 GLU A N 1
ATOM 691 C CA . GLU A 1 92 ? -20.186 7.658 9.351 1.00 64.44 92 GLU A CA 1
ATOM 692 C C . GLU A 1 92 ? -21.499 8.425 9.573 1.00 64.44 92 GLU A C 1
ATOM 694 O O . GLU A 1 92 ? -21.639 9.142 10.559 1.00 64.44 92 GLU A O 1
ATOM 699 N N . HIS A 1 93 ? -22.518 8.179 8.741 1.00 59.16 93 HIS A N 1
ATOM 700 C CA . HIS A 1 93 ? -23.841 8.793 8.903 1.00 59.16 93 HIS A CA 1
ATOM 701 C C . HIS A 1 93 ? -24.584 8.392 10.185 1.00 59.16 93 HIS A C 1
ATOM 703 O O . HIS A 1 93 ? -25.410 9.167 10.664 1.00 59.16 93 HIS A O 1
ATOM 709 N N . LEU A 1 94 ? -24.331 7.201 10.736 1.00 60.91 94 LEU A N 1
ATOM 710 C CA . LEU A 1 94 ? -24.940 6.773 11.999 1.00 60.91 94 LEU A CA 1
ATOM 711 C C . LEU A 1 94 ? -24.188 7.337 13.206 1.00 60.91 94 LEU A C 1
ATOM 713 O O . LEU A 1 94 ? -24.813 7.679 14.204 1.00 60.91 94 LEU A O 1
ATOM 717 N N . GLN A 1 95 ? -22.868 7.478 13.096 1.00 60.75 95 GLN A N 1
ATOM 718 C CA . GLN A 1 95 ? -22.025 8.013 14.160 1.00 60.75 95 GLN A CA 1
ATOM 719 C C . GLN A 1 95 ? -22.201 9.532 14.319 1.00 60.75 95 GLN A C 1
ATOM 721 O O . GLN A 1 95 ? -22.281 10.017 15.441 1.00 60.75 95 GLN A O 1
ATOM 726 N N . ASP A 1 96 ? -22.383 10.262 13.212 1.00 59.50 96 ASP A N 1
ATOM 727 C CA . ASP A 1 96 ? -22.730 11.696 13.214 1.00 59.50 96 ASP A CA 1
ATOM 728 C C . ASP A 1 96 ? -24.138 11.950 13.799 1.00 59.50 96 ASP A C 1
ATOM 730 O O . ASP A 1 96 ? -24.398 12.961 14.455 1.00 59.50 96 ASP A O 1
ATOM 734 N N . ALA A 1 97 ? -25.063 10.999 13.605 1.00 60.75 97 ALA A N 1
ATOM 735 C CA . ALA A 1 97 ? -26.411 11.063 14.169 1.00 60.75 97 ALA A CA 1
ATOM 736 C C . ALA A 1 97 ? -26.447 10.777 15.685 1.00 60.75 97 ALA A C 1
ATOM 738 O O . ALA A 1 97 ? -27.245 11.391 16.393 1.00 60.75 97 ALA A O 1
ATOM 739 N N . ASP A 1 98 ? -25.588 9.879 16.180 1.00 58.84 98 ASP A N 1
ATOM 740 C CA . ASP A 1 98 ? -25.442 9.554 17.608 1.00 58.84 98 ASP A CA 1
ATOM 741 C C . ASP A 1 98 ? -24.700 10.665 18.384 1.00 58.84 98 ASP A C 1
ATOM 743 O O . ASP A 1 98 ? -25.133 11.076 19.465 1.00 58.84 98 ASP A O 1
ATOM 747 N N . ASP A 1 99 ? -23.655 11.255 17.791 1.00 59.62 99 ASP A N 1
ATOM 748 C CA . ASP A 1 99 ? -22.908 12.394 18.357 1.00 59.62 99 ASP A CA 1
ATOM 749 C C . ASP A 1 99 ? -23.811 13.629 18.566 1.00 59.62 99 ASP A C 1
ATOM 751 O O . ASP A 1 99 ? -23.823 14.250 19.634 1.00 59.62 99 ASP A O 1
ATOM 755 N N . LYS A 1 100 ? -24.703 13.909 17.604 1.00 56.78 100 LYS A N 1
ATOM 756 C CA . LYS A 1 100 ? -25.711 14.976 17.739 1.00 56.78 100 LYS A CA 1
ATOM 757 C C . LYS A 1 100 ? -26.761 14.736 18.821 1.00 56.78 100 LYS A C 1
ATOM 759 O O . LYS A 1 100 ? -27.360 15.707 19.276 1.00 56.78 100 LYS A O 1
ATOM 764 N N . HIS A 1 101 ? -27.036 13.489 19.202 1.00 55.53 101 HIS A N 1
ATOM 765 C CA . HIS A 1 101 ? -28.066 13.172 20.199 1.00 55.53 101 HIS A CA 1
ATOM 766 C C . HIS A 1 101 ? -27.500 13.020 21.619 1.00 55.53 101 HIS A C 1
ATOM 768 O O . HIS A 1 101 ? -28.238 13.166 22.591 1.00 55.53 101 HIS A O 1
ATOM 774 N N . SER A 1 102 ? -26.191 12.774 21.742 1.00 55.16 102 SER A N 1
ATOM 775 C CA . SER A 1 102 ? -25.465 12.703 23.019 1.00 55.16 102 SER A CA 1
ATOM 776 C C . SER A 1 102 ? -24.952 14.057 23.531 1.00 55.16 102 SER A C 1
ATOM 778 O O . SER A 1 102 ? -24.455 14.133 24.655 1.00 55.16 102 SER A O 1
ATOM 780 N N . SER A 1 103 ? -25.112 15.123 22.741 1.00 46.12 103 SER A N 1
ATOM 781 C CA . SER A 1 103 ? -24.836 16.509 23.131 1.00 46.12 103 SER A CA 1
ATOM 782 C C . SER A 1 103 ? -26.012 17.084 23.952 1.00 46.12 103 SER A C 1
ATOM 784 O O . SER A 1 103 ? -27.085 17.270 23.371 1.00 46.12 103 SER A O 1
ATOM 786 N N . PRO A 1 104 ? -25.866 17.335 25.271 1.00 54.75 104 PRO A N 1
ATOM 787 C CA . PRO A 1 104 ? -26.893 17.983 26.096 1.00 54.75 104 PRO A CA 1
ATOM 788 C C . PRO A 1 104 ? -27.078 19.476 25.792 1.00 54.75 104 PRO A C 1
ATOM 790 O O . PRO A 1 104 ? -26.113 20.125 25.325 1.00 54.75 104 PRO A O 1
#

Foldseek 3Di:
DVVVVVVVVVVVVVVVVLVLVVQVLVADPVGRPVSSVVVVVVVVVVCVVCPPVLVVCCVVVNDVVSVVVVVVVVVVVVVVSVVVVVVSVVVVVVVVVVVVVPPD

Secondary structure (DSSP, 8-state):
-HHHHHHHHHHHHHHHHHHHHHHHHHS-TTSHHHHHHHHHHHHHHHHHHHHHHHHHHHHHH-HHHHHHHHHHHHHHHHHHHHHHHHHHHHHHHHHHHHHHHH--

Organism: NCBI:txid408172

pLDDT: mean 78.26, std 11.47, range [46.12, 95.0]

Radius of gyration: 18.45 Å; chains: 1; bounding box: 42×34×44 Å